Protein AF-M7NTI3-F1 (afdb_monomer_lite)

Structure (mmCIF, N/CA/C/O backbone):
data_AF-M7NTI3-F1
#
_entry.id   AF-M7NTI3-F1
#
loop_
_atom_site.group_PDB
_atom_site.id
_atom_site.type_symbol
_atom_site.label_atom_id
_atom_site.label_alt_id
_atom_site.label_comp_id
_atom_site.label_asym_id
_atom_site.label_entity_id
_atom_site.label_seq_id
_atom_site.pdbx_PDB_ins_code
_atom_site.Cartn_x
_atom_site.Cartn_y
_atom_site.Cartn_z
_atom_site.occupancy
_atom_site.B_iso_or_equiv
_atom_site.auth_seq_id
_atom_site.auth_comp_id
_atom_site.auth_asym_id
_atom_site.auth_atom_id
_atom_site.pdbx_PDB_model_num
ATOM 1 N N . MET A 1 1 ? 13.524 9.974 13.337 1.00 41.81 1 MET A N 1
ATOM 2 C CA . MET A 1 1 ? 12.973 11.257 12.859 1.00 41.81 1 MET A CA 1
ATOM 3 C C . MET A 1 1 ? 11.640 10.919 12.209 1.00 41.81 1 MET A C 1
ATOM 5 O O . MET A 1 1 ? 11.654 10.142 11.266 1.00 41.81 1 MET A O 1
ATOM 9 N N . TYR A 1 2 ? 10.506 11.322 12.789 1.00 46.75 2 TYR A N 1
ATOM 10 C CA . TYR A 1 2 ? 9.198 11.037 12.185 1.00 46.75 2 TYR A CA 1
ATOM 11 C C . TYR A 1 2 ? 9.051 11.904 10.933 1.00 46.75 2 TYR A C 1
ATOM 13 O O . TYR A 1 2 ? 9.221 13.118 11.010 1.00 46.75 2 TYR A O 1
ATOM 21 N N . ASP A 1 3 ? 8.804 11.268 9.790 1.00 66.81 3 ASP A N 1
ATOM 22 C CA . ASP A 1 3 ? 8.514 11.946 8.527 1.00 66.81 3 ASP A CA 1
ATOM 23 C C . ASP A 1 3 ? 7.264 12.816 8.727 1.00 66.81 3 ASP A C 1
ATOM 25 O O . ASP A 1 3 ? 6.235 12.325 9.199 1.00 66.81 3 ASP A O 1
ATOM 29 N N . THR A 1 4 ? 7.343 14.111 8.416 1.00 62.69 4 THR A N 1
ATOM 30 C CA . THR A 1 4 ? 6.239 15.075 8.561 1.00 62.69 4 THR A CA 1
ATOM 31 C C . THR A 1 4 ? 4.948 14.554 7.917 1.00 62.69 4 THR A C 1
ATOM 33 O O . THR A 1 4 ? 3.860 14.771 8.452 1.00 62.69 4 THR A O 1
ATOM 36 N N . ASN A 1 5 ? 5.067 13.765 6.843 1.00 67.50 5 ASN A N 1
ATOM 37 C CA . ASN A 1 5 ? 3.938 13.111 6.182 1.00 67.50 5 ASN A CA 1
ATOM 38 C C . ASN A 1 5 ? 3.216 12.074 7.059 1.00 67.50 5 ASN A C 1
ATOM 40 O O . ASN A 1 5 ? 1.999 11.922 6.951 1.00 67.50 5 ASN A O 1
ATOM 44 N N . GLN A 1 6 ? 3.933 11.356 7.926 1.00 73.69 6 GLN A N 1
ATOM 45 C CA . GLN A 1 6 ? 3.334 10.379 8.839 1.00 73.69 6 GLN A CA 1
ATOM 46 C C . GLN A 1 6 ? 2.561 11.071 9.960 1.00 73.69 6 GLN A C 1
ATOM 48 O O . GLN A 1 6 ? 1.451 10.651 10.276 1.00 73.69 6 GLN A O 1
ATOM 53 N N . THR A 1 7 ? 3.105 12.153 10.523 1.00 74.56 7 THR A N 1
ATOM 54 C CA . THR A 1 7 ? 2.440 12.915 11.591 1.00 74.56 7 THR A CA 1
ATOM 55 C C . THR A 1 7 ? 1.137 13.540 11.097 1.00 74.56 7 THR A C 1
ATOM 57 O O . THR A 1 7 ? 0.111 13.419 11.764 1.00 74.56 7 THR A O 1
ATOM 60 N N . THR A 1 8 ? 1.137 14.145 9.904 1.00 83.38 8 THR A N 1
ATOM 61 C CA . THR A 1 8 ? -0.090 14.689 9.301 1.00 83.38 8 THR A CA 1
ATOM 62 C C . THR A 1 8 ? -1.113 13.588 9.032 1.00 83.38 8 THR A C 1
ATOM 64 O O . THR A 1 8 ? -2.283 13.752 9.366 1.00 83.38 8 THR A O 1
ATOM 67 N N . PHE A 1 9 ? -0.677 12.444 8.495 1.00 86.62 9 PHE A N 1
ATOM 68 C CA . PHE A 1 9 ? -1.573 11.326 8.208 1.00 86.62 9 PHE A CA 1
ATOM 69 C C . PHE A 1 9 ? -2.207 10.735 9.477 1.00 86.62 9 PHE A C 1
ATOM 71 O O . PHE A 1 9 ? -3.407 10.470 9.492 1.00 86.62 9 PHE A O 1
ATOM 78 N N . LEU A 1 10 ? -1.434 10.585 10.556 1.00 86.75 10 LEU A N 1
ATOM 79 C CA . LEU A 1 10 ? -1.939 10.119 11.851 1.00 86.75 10 LEU A CA 1
ATOM 80 C C . LEU A 1 10 ? -3.013 11.057 12.420 1.00 86.75 10 LEU A C 1
ATOM 82 O O . LEU A 1 10 ? -4.065 10.600 12.867 1.00 86.75 10 LEU A O 1
ATOM 86 N N . SER A 1 11 ? -2.794 12.370 12.348 1.00 88.44 11 SER A N 1
ATOM 87 C CA . SER A 1 11 ? -3.805 13.348 12.760 1.00 88.44 11 SER A CA 1
ATOM 88 C C . SER A 1 11 ? -5.088 13.218 11.938 1.00 88.44 11 SER A C 1
ATOM 90 O O . SER A 1 11 ? -6.178 13.237 12.504 1.00 88.44 11 SER A O 1
ATOM 92 N N . THR A 1 12 ? -4.976 13.023 10.619 1.00 90.81 12 THR A N 1
ATOM 93 C CA . THR A 1 12 ? -6.140 12.826 9.746 1.00 90.81 12 THR A CA 1
ATOM 94 C C . THR A 1 12 ? -6.943 11.588 10.140 1.00 90.81 12 THR A C 1
ATOM 96 O O . THR A 1 12 ? -8.154 11.700 10.323 1.00 90.81 12 THR A O 1
ATOM 99 N N . ILE A 1 13 ? -6.309 10.423 10.329 1.00 93.25 13 ILE A N 1
ATOM 100 C CA . ILE A 1 13 ? -7.051 9.187 10.644 1.00 93.25 13 ILE A CA 1
ATOM 101 C C . ILE A 1 13 ? -7.777 9.266 11.996 1.00 93.25 13 ILE A C 1
ATOM 103 O O . ILE A 1 13 ? -8.862 8.702 12.138 1.00 93.25 13 ILE A O 1
ATOM 107 N N . HIS A 1 14 ? -7.247 10.010 12.973 1.00 91.75 14 HIS A N 1
ATOM 108 C CA . HIS A 1 14 ? -7.928 10.213 14.254 1.00 91.75 14 HIS A CA 1
ATOM 109 C C . HIS A 1 14 ? -9.227 11.023 14.125 1.00 91.75 14 HIS A C 1
ATOM 111 O O . HIS A 1 14 ? -10.110 10.876 14.967 1.00 91.75 14 HIS A O 1
ATOM 117 N N . MET A 1 15 ? -9.378 11.830 13.070 1.00 92.75 15 MET A N 1
ATOM 118 C CA . MET A 1 15 ? -10.578 12.641 12.822 1.00 92.75 15 MET A CA 1
ATOM 119 C C . MET A 1 15 ? -11.656 11.918 12.002 1.00 92.75 15 MET A C 1
ATOM 121 O O . MET A 1 15 ? -12.808 12.346 12.002 1.00 92.75 15 MET A O 1
ATOM 125 N N . LEU A 1 16 ? -11.306 10.840 11.296 1.00 94.69 16 LEU A N 1
ATOM 126 C CA . LEU A 1 16 ? -12.248 10.079 10.470 1.00 94.69 16 LEU A CA 1
ATOM 127 C C . LEU A 1 16 ? -13.130 9.168 11.325 1.00 94.69 16 LEU A C 1
ATOM 129 O O . LEU A 1 16 ? -12.685 8.665 12.355 1.00 94.69 16 LEU A O 1
ATOM 133 N N . ASN A 1 17 ? -14.359 8.894 10.886 1.00 94.94 17 ASN A N 1
ATOM 134 C CA . ASN A 1 17 ? -15.214 7.845 11.455 1.00 94.94 17 ASN A CA 1
ATOM 135 C C . ASN A 1 17 ? -14.852 6.445 10.896 1.00 94.94 17 ASN A C 1
ATOM 137 O O . ASN A 1 17 ? -14.022 6.326 9.998 1.00 94.94 17 ASN A O 1
ATOM 141 N N . LEU A 1 18 ? -15.446 5.367 11.429 1.00 94.56 18 LEU A N 1
ATOM 142 C CA . LEU A 1 18 ? -15.111 3.992 11.009 1.00 94.56 18 LEU A CA 1
ATOM 143 C C . LEU A 1 18 ? -15.367 3.726 9.517 1.00 94.56 18 LEU A C 1
ATOM 145 O O . LEU A 1 18 ? -14.533 3.110 8.860 1.00 94.56 18 LEU A O 1
ATOM 149 N N . GLU A 1 19 ? -16.483 4.205 8.971 1.00 95.94 19 GLU A N 1
ATOM 150 C CA . GLU A 1 19 ? -16.813 4.036 7.551 1.00 95.94 19 GLU A CA 1
ATOM 151 C C . GLU A 1 19 ? -15.781 4.733 6.656 1.00 95.94 19 GLU A C 1
ATOM 153 O O . GLU A 1 19 ? -15.270 4.145 5.703 1.00 95.94 19 GLU A O 1
ATOM 158 N N . GLN A 1 20 ? -15.401 5.959 7.017 1.00 97.00 20 GLN A N 1
ATOM 159 C CA . GLN A 1 20 ? -14.366 6.719 6.323 1.00 97.00 20 GLN A CA 1
ATOM 160 C C . GLN A 1 20 ? -13.005 6.014 6.384 1.00 97.00 20 GLN A C 1
ATOM 162 O O . GLN A 1 20 ? -12.319 5.943 5.369 1.00 97.00 20 GLN A O 1
ATOM 167 N N . LEU A 1 21 ? -12.630 5.427 7.526 1.00 96.75 21 LEU A N 1
ATOM 168 C CA . LEU A 1 21 ? -11.391 4.649 7.648 1.00 96.75 21 LEU A CA 1
ATOM 169 C C . LEU A 1 21 ? -11.390 3.413 6.731 1.00 96.75 21 LEU A C 1
ATOM 171 O O . LEU A 1 21 ? -10.387 3.130 6.073 1.00 96.75 21 LEU A O 1
ATOM 175 N N . HIS A 1 22 ? -12.511 2.694 6.635 1.00 96.88 22 HIS A N 1
ATOM 176 C CA . HIS A 1 22 ? -12.640 1.579 5.693 1.00 96.88 22 HIS A CA 1
ATOM 177 C C . HIS A 1 22 ? -12.582 2.042 4.230 1.00 96.88 22 HIS A C 1
ATOM 179 O O . HIS A 1 22 ? -11.940 1.384 3.406 1.00 96.88 22 HIS A O 1
ATOM 185 N N . SER A 1 23 ? -13.194 3.187 3.915 1.00 97.19 23 SER A N 1
ATOM 186 C CA . SER A 1 23 ? -13.116 3.803 2.587 1.00 97.19 23 SER A CA 1
ATOM 187 C C . SER A 1 23 ? -11.669 4.143 2.206 1.00 97.19 23 SER A C 1
ATOM 189 O O . SER A 1 23 ? -11.210 3.758 1.130 1.00 97.19 23 SER A O 1
ATOM 191 N N . GLU A 1 24 ? -10.902 4.746 3.119 1.00 96.44 24 GLU A N 1
ATOM 192 C CA . GLU A 1 24 ? -9.474 5.034 2.919 1.00 96.44 24 GLU A CA 1
ATOM 193 C C . GLU A 1 24 ? -8.654 3.766 2.640 1.00 96.44 24 GLU A C 1
ATOM 195 O O . GLU A 1 24 ? -7.853 3.735 1.703 1.00 96.44 24 GLU A O 1
ATOM 200 N N . ILE A 1 25 ? -8.891 2.676 3.383 1.00 97.75 25 ILE A N 1
ATOM 201 C CA . ILE A 1 25 ? -8.255 1.378 3.096 1.00 97.75 25 ILE A CA 1
ATOM 202 C C . ILE A 1 25 ? -8.606 0.898 1.681 1.00 97.75 25 ILE A C 1
ATOM 204 O O . ILE A 1 25 ? -7.723 0.440 0.950 1.00 97.75 25 ILE A O 1
ATOM 208 N N . SER A 1 26 ? -9.873 0.998 1.272 1.00 98.00 26 SER A N 1
ATOM 209 C CA . SER A 1 26 ? -10.306 0.583 -0.066 1.00 98.00 26 SER A CA 1
ATOM 210 C C . SER A 1 26 ? -9.626 1.403 -1.166 1.00 98.00 26 SER A C 1
ATOM 212 O O . SER A 1 26 ? -9.169 0.840 -2.163 1.00 98.00 26 SER A O 1
ATOM 214 N N . MET A 1 27 ? -9.513 2.720 -0.987 1.00 97.75 27 MET A N 1
ATOM 215 C CA . MET A 1 27 ? -8.832 3.600 -1.941 1.00 97.75 27 MET A CA 1
ATOM 216 C C . MET A 1 27 ? -7.340 3.270 -2.057 1.00 97.75 27 MET A C 1
ATOM 218 O O . MET A 1 27 ? -6.826 3.133 -3.171 1.00 97.75 27 MET A O 1
ATOM 222 N N . LEU A 1 28 ? -6.655 3.074 -0.927 1.00 97.69 28 LEU A N 1
ATOM 223 C CA . LEU A 1 28 ? -5.243 2.686 -0.907 1.00 97.69 28 LEU A CA 1
ATOM 224 C C . LEU A 1 28 ? -5.026 1.333 -1.597 1.00 97.69 28 LEU A C 1
ATOM 226 O O . LEU A 1 28 ? -4.130 1.210 -2.429 1.00 97.69 28 LEU A O 1
ATOM 230 N N . ASN A 1 29 ? -5.875 0.338 -1.331 1.00 98.44 29 ASN A N 1
ATOM 231 C CA . ASN A 1 29 ? -5.791 -0.969 -1.990 1.00 98.44 29 ASN A CA 1
ATOM 232 C C . ASN A 1 29 ? -6.007 -0.884 -3.506 1.00 98.44 29 ASN A C 1
ATOM 234 O O . ASN A 1 29 ? -5.293 -1.542 -4.267 1.00 98.44 29 ASN A O 1
ATOM 238 N N . ASN A 1 30 ? -6.952 -0.057 -3.960 1.00 98.19 30 ASN A N 1
ATOM 239 C CA . ASN A 1 30 ? -7.159 0.175 -5.387 1.00 98.19 30 ASN A CA 1
ATOM 240 C C . ASN A 1 30 ? -5.918 0.808 -6.030 1.00 98.19 30 ASN A C 1
ATOM 242 O O . ASN A 1 30 ? -5.472 0.341 -7.079 1.00 98.19 30 ASN A O 1
ATOM 246 N N . SER A 1 31 ? -5.311 1.806 -5.382 1.00 97.62 31 SER A N 1
ATOM 247 C CA . SER A 1 31 ? -4.072 2.423 -5.868 1.00 97.62 31 SER A CA 1
ATOM 248 C C . SER A 1 31 ? -2.921 1.412 -5.958 1.00 97.62 31 SER A C 1
ATOM 250 O O . SER A 1 31 ? -2.298 1.299 -7.014 1.00 97.62 31 SER A O 1
ATOM 252 N N . ILE A 1 32 ? -2.714 0.591 -4.920 1.00 98.56 32 ILE A N 1
ATOM 253 C CA . ILE A 1 32 ? -1.717 -0.493 -4.927 1.00 98.56 32 ILE A CA 1
ATOM 254 C C . ILE A 1 32 ? -1.963 -1.453 -6.097 1.00 98.56 32 ILE A C 1
ATOM 256 O O . ILE A 1 32 ? -1.025 -1.813 -6.806 1.00 98.56 32 ILE A O 1
ATOM 260 N N . LYS A 1 33 ? -3.216 -1.864 -6.330 1.00 98.62 33 LYS A N 1
ATOM 261 C CA . LYS A 1 33 ? -3.570 -2.771 -7.432 1.00 98.62 33 LYS A CA 1
ATOM 262 C C . LYS A 1 33 ? -3.188 -2.184 -8.793 1.00 98.62 33 LYS A C 1
ATOM 264 O O . LYS A 1 33 ? -2.669 -2.911 -9.640 1.00 98.62 33 LYS A O 1
ATOM 269 N N . HIS A 1 34 ? -3.424 -0.889 -8.999 1.00 98.44 34 HIS A N 1
ATOM 270 C CA . HIS A 1 34 ? -3.032 -0.203 -10.229 1.00 98.44 34 HIS A CA 1
ATOM 271 C C . HIS A 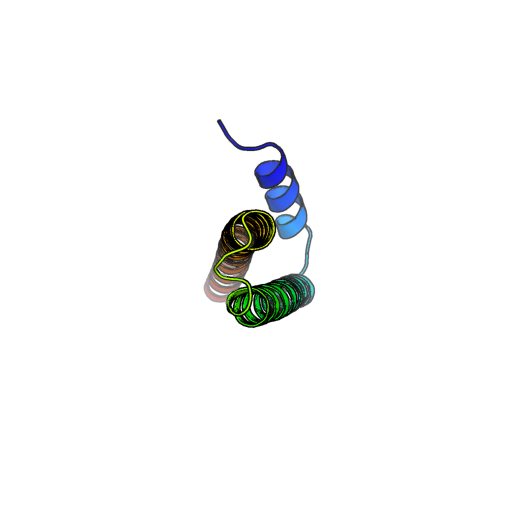1 34 ? -1.509 -0.122 -10.390 1.00 98.44 34 HIS A C 1
ATOM 273 O O . HIS A 1 34 ? -1.014 -0.403 -11.479 1.00 98.44 34 HIS A O 1
ATOM 279 N N . LEU A 1 35 ? -0.763 0.164 -9.320 1.00 98.44 35 LEU A N 1
ATOM 280 C CA . LEU A 1 35 ? 0.705 0.203 -9.354 1.00 98.44 35 LEU A CA 1
ATOM 281 C C . LEU A 1 35 ? 1.314 -1.176 -9.640 1.00 98.44 35 LEU A C 1
ATOM 283 O O . LEU A 1 35 ? 2.194 -1.298 -10.483 1.00 98.44 35 LEU A O 1
ATOM 287 N N . ILE A 1 36 ? 0.801 -2.236 -9.008 1.00 98.56 36 ILE A N 1
ATOM 288 C CA . ILE A 1 36 ? 1.249 -3.614 -9.272 1.00 98.56 36 ILE A CA 1
ATOM 289 C C . ILE A 1 36 ? 0.998 -3.995 -10.733 1.00 98.56 36 ILE A C 1
ATOM 291 O O . ILE A 1 36 ? 1.849 -4.620 -11.368 1.00 98.56 36 ILE A O 1
ATOM 295 N N . ARG A 1 37 ? -0.168 -3.626 -11.274 1.00 98.50 37 ARG A N 1
ATOM 296 C CA . ARG A 1 37 ? -0.482 -3.854 -12.685 1.00 98.50 37 ARG A CA 1
ATOM 297 C C . ARG A 1 37 ? 0.490 -3.100 -13.596 1.00 98.50 37 ARG A C 1
ATOM 299 O O . ARG A 1 37 ? 1.054 -3.734 -14.478 1.00 98.50 37 ARG A O 1
ATOM 306 N N . SER A 1 38 ? 0.717 -1.812 -13.337 1.00 97.94 38 SER A N 1
ATOM 307 C CA . SER A 1 38 ? 1.680 -0.987 -14.079 1.00 97.94 38 SER A CA 1
ATOM 308 C C . SER A 1 38 ? 3.080 -1.608 -14.059 1.00 97.94 38 SER A C 1
ATOM 310 O O . SER A 1 38 ? 3.676 -1.820 -15.107 1.00 97.94 38 SER A O 1
ATOM 312 N N . ASN A 1 39 ? 3.566 -2.046 -12.893 1.00 98.19 39 ASN A N 1
ATOM 313 C CA . ASN A 1 39 ? 4.865 -2.717 -12.788 1.00 98.19 39 ASN A CA 1
ATOM 314 C C . ASN A 1 39 ? 4.933 -3.993 -13.632 1.00 98.19 39 ASN A C 1
ATOM 316 O O . ASN A 1 39 ? 5.961 -4.278 -14.236 1.00 98.19 39 ASN A O 1
ATOM 320 N N . ASN A 1 40 ? 3.854 -4.777 -13.687 1.00 98.12 40 ASN A N 1
ATOM 321 C CA . ASN A 1 40 ? 3.816 -5.968 -14.532 1.00 98.12 40 ASN A CA 1
ATOM 322 C C . ASN A 1 40 ? 3.796 -5.630 -16.027 1.00 98.12 40 ASN A C 1
ATOM 324 O O . ASN A 1 40 ? 4.402 -6.360 -16.804 1.00 98.12 40 ASN A O 1
ATOM 328 N N . GLU A 1 41 ? 3.136 -4.540 -16.419 1.00 98.06 41 GLU A N 1
ATOM 329 C CA . GLU A 1 41 ? 3.150 -4.033 -17.795 1.00 98.06 41 GLU A CA 1
ATOM 330 C C . GLU A 1 41 ? 4.547 -3.505 -18.170 1.00 98.06 41 GLU A C 1
ATOM 332 O O . GLU A 1 41 ? 5.017 -3.770 -19.270 1.00 98.06 41 GLU A O 1
ATOM 337 N N . LEU A 1 42 ? 5.260 -2.857 -17.242 1.00 97.31 42 LEU A N 1
ATOM 338 C CA . LEU A 1 42 ? 6.609 -2.320 -17.464 1.00 97.31 42 LEU A CA 1
ATOM 339 C C . LEU A 1 42 ? 7.702 -3.389 -17.576 1.00 97.31 42 LEU A C 1
ATOM 341 O O . LEU A 1 42 ? 8.721 -3.156 -18.220 1.00 97.31 42 LEU A O 1
ATOM 345 N N . LYS A 1 43 ? 7.487 -4.586 -17.018 1.00 95.31 43 LYS A N 1
ATOM 346 C CA . LYS A 1 43 ? 8.443 -5.706 -17.104 1.00 95.31 43 LYS A CA 1
ATOM 347 C C . LYS A 1 43 ? 8.739 -6.169 -18.531 1.00 95.31 43 LYS A C 1
ATOM 349 O O . LYS A 1 43 ? 9.675 -6.935 -18.707 1.00 95.31 43 LYS A O 1
ATOM 354 N N . VAL A 1 44 ? 7.969 -5.749 -19.537 1.00 96.75 44 VAL A N 1
ATOM 355 C CA . VAL A 1 44 ? 8.281 -6.052 -20.945 1.00 96.75 44 VAL A CA 1
ATOM 356 C C . VAL A 1 44 ? 9.451 -5.218 -21.484 1.00 96.75 44 VAL A C 1
ATOM 358 O O . VAL A 1 44 ? 10.029 -5.581 -22.501 1.00 96.75 44 VAL A O 1
ATOM 361 N N . TYR A 1 45 ? 9.821 -4.132 -20.799 1.00 96.38 45 TYR A N 1
ATOM 362 C CA . TYR A 1 45 ? 10.888 -3.206 -21.182 1.00 96.38 45 TYR A CA 1
ATOM 363 C C . TYR A 1 45 ? 12.170 -3.462 -20.367 1.00 96.38 45 TYR A C 1
ATOM 365 O O . TYR A 1 45 ? 12.736 -2.549 -19.778 1.00 96.38 45 TYR A O 1
ATOM 373 N N . THR A 1 46 ? 12.630 -4.716 -20.283 1.00 85.50 46 THR A N 1
ATOM 374 C CA . THR A 1 46 ? 13.749 -5.113 -19.397 1.00 85.50 46 THR A CA 1
ATOM 375 C C . THR A 1 46 ? 15.101 -4.487 -19.738 1.00 85.50 46 THR A C 1
ATOM 377 O O . THR A 1 46 ? 16.000 -4.507 -18.906 1.00 85.50 46 THR A O 1
ATOM 380 N N . GLU A 1 47 ? 15.272 -3.982 -20.958 1.00 93.00 47 GLU A N 1
ATOM 381 C CA . GLU A 1 47 ? 16.518 -3.352 -21.421 1.00 93.00 47 GLU A CA 1
ATOM 382 C C . GLU A 1 47 ? 16.521 -1.830 -21.219 1.00 93.00 47 GLU A C 1
ATOM 384 O O . GLU A 1 47 ? 17.525 -1.169 -21.473 1.00 93.00 47 GLU A O 1
ATOM 389 N N . GLU A 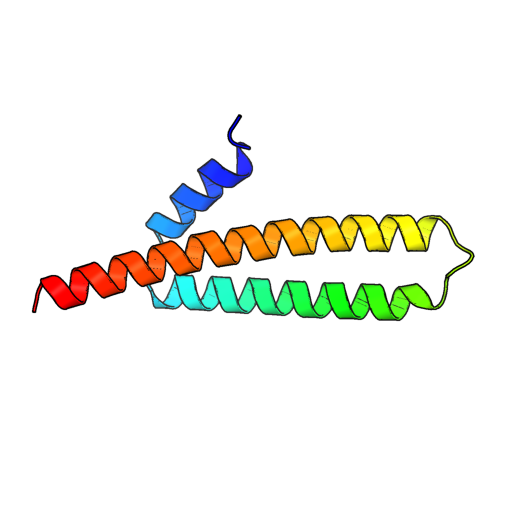1 48 ? 15.405 -1.273 -20.751 1.00 96.62 48 GLU A N 1
ATOM 390 C CA . GLU A 1 48 ? 15.181 0.160 -20.651 1.00 96.62 48 GLU A CA 1
ATOM 391 C C . GLU A 1 48 ? 15.385 0.653 -19.206 1.00 96.62 48 GLU A C 1
ATOM 393 O O . GLU A 1 48 ? 14.563 0.353 -18.334 1.00 96.62 48 GLU A O 1
ATOM 398 N N . PRO A 1 49 ? 16.420 1.467 -18.915 1.00 94.94 49 PRO A N 1
ATOM 399 C CA . PRO A 1 49 ? 16.689 1.937 -17.552 1.00 94.94 49 PRO A CA 1
ATOM 400 C C . PRO A 1 49 ? 15.537 2.741 -16.934 1.00 94.94 49 PRO A C 1
ATOM 402 O O . PRO A 1 49 ? 15.288 2.655 -15.734 1.00 94.94 49 PRO A O 1
ATOM 405 N N . TRP A 1 50 ? 14.792 3.489 -17.757 1.00 96.75 50 TRP A N 1
ATOM 406 C CA . TRP A 1 50 ? 13.635 4.262 -17.296 1.00 96.75 50 TRP A CA 1
ATOM 407 C C . TRP A 1 50 ? 12.503 3.360 -16.784 1.00 96.75 50 TRP A C 1
ATOM 409 O O . TRP A 1 50 ? 11.751 3.759 -15.892 1.00 96.75 50 TRP A O 1
ATOM 419 N N . ALA A 1 51 ? 12.370 2.142 -17.321 1.00 97.25 51 ALA A N 1
ATOM 420 C CA . ALA A 1 51 ? 11.347 1.199 -16.891 1.00 97.25 51 ALA A CA 1
ATOM 421 C C . ALA A 1 51 ? 11.692 0.616 -15.514 1.00 97.25 51 ALA A C 1
ATOM 423 O O . ALA A 1 51 ? 10.819 0.537 -14.649 1.00 97.25 51 ALA A O 1
ATOM 424 N N . GLU A 1 52 ? 12.964 0.274 -15.284 1.00 95.88 52 GLU A N 1
ATOM 425 C CA . GLU A 1 52 ? 13.459 -0.171 -13.975 1.00 95.88 52 GLU A CA 1
ATOM 426 C C . GLU A 1 52 ? 13.294 0.923 -12.908 1.00 95.88 52 GLU A C 1
ATOM 428 O O . GLU A 1 52 ? 12.769 0.656 -11.823 1.00 95.88 52 GLU A O 1
ATOM 433 N N . GLU A 1 53 ? 13.669 2.163 -13.231 1.00 96.94 53 GLU A N 1
ATOM 434 C CA . GLU A 1 53 ? 13.506 3.311 -12.333 1.00 96.94 53 GLU A CA 1
ATOM 435 C C . GLU A 1 53 ? 12.030 3.538 -11.976 1.00 96.94 53 GLU A C 1
ATOM 437 O O . GLU A 1 53 ? 11.682 3.613 -10.796 1.00 96.94 53 GLU A O 1
ATOM 442 N N . THR A 1 54 ? 11.139 3.516 -12.971 1.00 97.81 54 THR A N 1
ATOM 443 C CA . THR A 1 54 ? 9.692 3.674 -12.753 1.00 97.81 54 THR A CA 1
ATOM 444 C C . THR A 1 54 ? 9.119 2.554 -11.874 1.00 97.81 54 THR A C 1
ATOM 446 O O 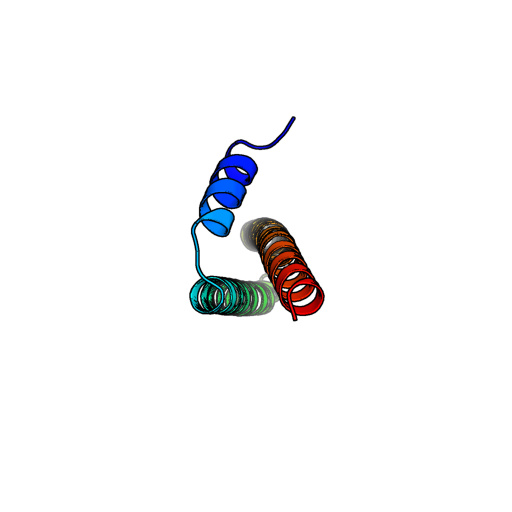. THR A 1 54 ? 8.297 2.807 -10.989 1.00 97.81 54 THR A O 1
ATOM 449 N N . ILE A 1 55 ? 9.545 1.300 -12.080 1.00 98.00 55 ILE A N 1
ATOM 450 C CA . ILE A 1 55 ? 9.123 0.165 -11.240 1.00 98.00 55 ILE A CA 1
ATOM 451 C C . ILE A 1 55 ? 9.549 0.395 -9.789 1.00 98.00 55 ILE A C 1
ATOM 453 O O . ILE A 1 55 ? 8.731 0.215 -8.882 1.00 98.00 55 ILE A O 1
ATOM 457 N N . LYS A 1 56 ? 10.795 0.823 -9.569 1.00 97.44 56 LYS A N 1
ATOM 458 C CA . LYS A 1 56 ? 11.332 1.096 -8.234 1.00 97.44 56 LYS A CA 1
ATOM 459 C C . LYS A 1 56 ? 10.559 2.215 -7.534 1.00 97.44 56 LYS A C 1
ATOM 461 O O . LYS A 1 56 ? 10.164 2.057 -6.379 1.00 97.44 56 LYS A O 1
ATOM 466 N N . GLU A 1 57 ? 10.272 3.312 -8.229 1.00 97.69 57 GLU A N 1
ATOM 467 C CA . GLU A 1 57 ? 9.457 4.406 -7.690 1.00 97.69 57 GLU A CA 1
ATOM 468 C C . GLU A 1 57 ? 8.048 3.934 -7.298 1.00 97.69 57 GLU A C 1
ATOM 470 O O . GLU A 1 57 ? 7.557 4.238 -6.202 1.00 97.69 57 GLU A O 1
ATOM 475 N N . ASN A 1 58 ? 7.408 3.128 -8.150 1.00 98.06 58 ASN A N 1
ATOM 476 C CA . ASN A 1 58 ? 6.105 2.533 -7.859 1.00 98.06 58 ASN A CA 1
ATOM 477 C C . ASN A 1 58 ? 6.155 1.617 -6.627 1.00 98.06 58 ASN A C 1
ATOM 479 O O . ASN A 1 58 ? 5.238 1.645 -5.801 1.00 98.06 58 ASN A O 1
ATOM 483 N N . GLU A 1 59 ? 7.214 0.821 -6.465 1.00 98.19 59 GLU A N 1
ATOM 484 C CA . GLU A 1 59 ? 7.408 -0.045 -5.297 1.00 98.19 59 GLU A CA 1
ATOM 485 C C . GLU A 1 59 ? 7.543 0.754 -3.996 1.00 98.19 59 GLU A C 1
ATOM 487 O O . GLU A 1 59 ? 6.946 0.384 -2.977 1.00 98.19 59 GLU A O 1
ATOM 492 N N . GLU A 1 60 ? 8.234 1.894 -4.025 1.00 97.50 60 GLU A N 1
ATOM 493 C CA . GLU A 1 60 ? 8.296 2.794 -2.874 1.00 97.50 60 GLU A CA 1
ATOM 494 C C . GLU A 1 60 ? 6.924 3.389 -2.530 1.00 97.50 60 GLU A C 1
ATOM 496 O O . GLU A 1 60 ? 6.551 3.470 -1.352 1.00 97.50 60 GLU A O 1
ATOM 501 N N . VAL A 1 61 ? 6.136 3.783 -3.538 1.00 96.81 61 VAL A N 1
ATOM 502 C CA . VAL A 1 61 ? 4.759 4.257 -3.327 1.00 96.81 61 VAL A CA 1
ATOM 503 C C . VAL A 1 61 ? 3.905 3.148 -2.709 1.00 96.81 61 VAL A C 1
ATOM 505 O O . VAL A 1 61 ? 3.210 3.405 -1.720 1.00 96.81 61 VAL A O 1
ATOM 508 N N . ILE A 1 62 ? 3.995 1.915 -3.217 1.00 97.88 62 ILE A N 1
ATOM 509 C CA . ILE A 1 62 ? 3.291 0.749 -2.662 1.00 97.88 62 ILE A CA 1
ATOM 510 C C . ILE A 1 62 ? 3.666 0.549 -1.189 1.00 97.88 62 ILE A C 1
ATOM 512 O O . ILE A 1 62 ? 2.781 0.352 -0.352 1.00 97.88 62 ILE A O 1
ATOM 516 N N . LEU A 1 63 ? 4.953 0.620 -0.837 1.00 97.12 63 LEU A N 1
ATOM 517 C CA . LEU A 1 63 ? 5.410 0.453 0.545 1.00 97.12 63 LEU A CA 1
ATOM 518 C C . LEU A 1 63 ? 4.846 1.544 1.470 1.00 97.12 63 LEU A C 1
ATOM 520 O O . LEU A 1 63 ? 4.354 1.247 2.568 1.00 97.12 63 LEU A O 1
ATOM 524 N N . ARG A 1 64 ? 4.852 2.803 1.015 1.00 95.31 64 ARG A N 1
ATOM 525 C CA . ARG A 1 64 ? 4.253 3.927 1.753 1.00 95.31 64 ARG A CA 1
ATOM 526 C C . ARG A 1 64 ? 2.747 3.729 1.948 1.00 95.31 64 ARG A C 1
ATOM 528 O O . ARG A 1 64 ? 2.242 3.939 3.049 1.00 95.31 64 ARG A O 1
ATOM 535 N N . GLN A 1 65 ? 2.027 3.279 0.922 1.00 96.00 65 GLN A N 1
ATOM 536 C CA . GLN A 1 65 ? 0.586 3.015 1.008 1.00 96.00 65 GLN A CA 1
ATOM 537 C C . GLN A 1 65 ? 0.262 1.837 1.938 1.00 96.00 65 GLN A C 1
ATOM 539 O O . GLN A 1 65 ? -0.643 1.948 2.763 1.00 96.00 65 GLN A O 1
ATOM 544 N N . LYS A 1 66 ? 1.042 0.749 1.900 1.00 97.50 66 LYS A N 1
ATOM 545 C CA . LYS A 1 66 ? 0.911 -0.370 2.852 1.00 97.50 66 LYS A CA 1
ATOM 546 C C . LYS A 1 66 ? 1.134 0.076 4.297 1.00 97.50 66 LYS A C 1
ATOM 548 O O . LYS A 1 66 ? 0.393 -0.330 5.188 1.00 97.50 66 LYS A O 1
ATOM 553 N N . THR A 1 67 ? 2.106 0.959 4.524 1.00 95.81 67 THR A N 1
ATOM 554 C CA . THR A 1 67 ? 2.347 1.553 5.849 1.00 95.81 67 THR A CA 1
ATOM 555 C C . THR A 1 67 ? 1.126 2.337 6.337 1.00 95.81 67 THR A C 1
ATOM 557 O O . THR A 1 67 ? 0.696 2.160 7.477 1.00 95.81 67 THR A O 1
ATOM 560 N N . LYS A 1 68 ? 0.513 3.146 5.461 1.00 95.75 68 LYS A N 1
ATOM 561 C CA . LYS A 1 68 ? -0.724 3.885 5.763 1.00 95.75 68 LYS A CA 1
ATOM 562 C C . LYS A 1 68 ? -1.895 2.957 6.102 1.00 95.75 68 LYS A C 1
ATOM 564 O O . LYS A 1 68 ? -2.575 3.196 7.097 1.00 95.75 68 LYS A O 1
ATOM 569 N N . ILE A 1 69 ? -2.086 1.871 5.347 1.00 97.19 69 ILE A N 1
ATOM 570 C CA . ILE A 1 69 ? -3.097 0.843 5.660 1.00 97.19 69 ILE A CA 1
ATOM 571 C C . ILE A 1 69 ? -2.862 0.263 7.060 1.00 97.19 69 ILE A C 1
ATOM 573 O O . ILE A 1 69 ? -3.810 0.121 7.832 1.00 97.19 69 ILE A O 1
ATOM 577 N N . GLY A 1 70 ? -1.608 -0.026 7.418 1.00 96.06 70 GLY A N 1
ATOM 578 C CA . GLY A 1 70 ? -1.258 -0.515 8.753 1.00 96.06 70 GLY A CA 1
ATOM 579 C C . GLY A 1 70 ? -1.614 0.473 9.870 1.00 96.06 70 GLY A C 1
ATOM 580 O O . GLY A 1 70 ? -2.103 0.059 10.918 1.00 96.06 70 GLY A O 1
ATOM 581 N N . MET A 1 71 ? -1.421 1.776 9.649 1.00 95.38 71 MET A N 1
ATOM 582 C CA . MET A 1 71 ? -1.821 2.818 10.606 1.00 95.38 71 MET A CA 1
ATOM 583 C C . MET A 1 71 ? -3.344 2.891 10.770 1.00 95.38 71 MET A C 1
ATOM 585 O O . MET A 1 71 ? -3.828 2.918 11.900 1.00 95.38 71 MET A O 1
ATOM 589 N N . ILE A 1 72 ? -4.097 2.862 9.664 1.00 96.75 72 ILE A N 1
ATOM 590 C CA . ILE A 1 72 ? -5.567 2.869 9.707 1.00 96.75 72 ILE A CA 1
ATOM 591 C C . ILE A 1 72 ? -6.095 1.616 10.417 1.00 96.75 72 ILE A C 1
ATOM 593 O O . ILE A 1 72 ? -6.970 1.718 11.272 1.00 96.75 72 ILE A O 1
ATOM 597 N N . SER A 1 73 ? -5.543 0.441 10.103 1.00 96.94 73 SER A N 1
ATOM 598 C CA . SER A 1 73 ? -5.991 -0.834 10.682 1.00 96.94 73 SER A CA 1
ATOM 599 C C . SER A 1 73 ? -5.834 -0.845 12.204 1.00 96.94 73 SER A C 1
ATOM 601 O O . SER A 1 73 ? -6.776 -1.192 12.911 1.00 96.94 73 SER A O 1
ATOM 603 N N . LYS A 1 74 ? -4.700 -0.348 12.719 1.00 95.69 74 LYS A N 1
ATOM 604 C CA . LYS A 1 74 ? -4.473 -0.196 14.167 1.00 95.69 74 LYS A CA 1
ATOM 605 C C . LYS A 1 74 ? -5.478 0.744 14.832 1.00 95.69 74 LYS A C 1
ATOM 607 O O . LYS A 1 74 ? -5.904 0.494 15.957 1.00 95.69 74 LYS A O 1
ATOM 612 N N . GLU A 1 75 ? -5.853 1.832 14.162 1.00 95.62 75 GLU A N 1
ATOM 613 C CA . GLU A 1 75 ? -6.854 2.765 14.687 1.00 95.62 75 GLU A CA 1
ATOM 614 C C . GLU A 1 75 ? -8.253 2.128 14.728 1.00 95.62 75 GLU A C 1
ATOM 616 O O . GLU A 1 75 ? -8.973 2.296 15.712 1.00 95.62 75 GLU A O 1
ATOM 621 N N . ILE A 1 76 ? -8.626 1.345 13.710 1.00 96.25 76 ILE A N 1
ATOM 622 C CA . ILE A 1 76 ? -9.883 0.582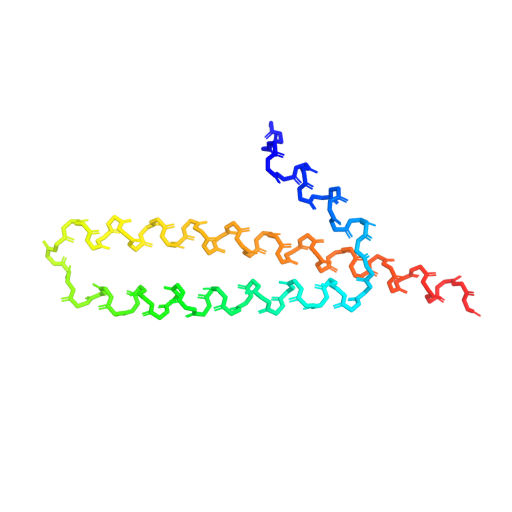 13.703 1.00 96.25 76 ILE A CA 1
ATOM 623 C C . ILE A 1 76 ? -9.895 -0.446 14.845 1.00 96.25 76 ILE A C 1
ATOM 625 O O . ILE A 1 76 ? -10.852 -0.485 15.619 1.00 96.25 76 ILE A O 1
ATOM 629 N N . GLU A 1 77 ? -8.829 -1.237 14.990 1.00 95.81 77 GLU A N 1
ATOM 630 C CA . GLU A 1 77 ? -8.682 -2.230 16.065 1.00 95.81 77 GLU A CA 1
ATOM 631 C C . GLU A 1 77 ? -8.824 -1.588 17.450 1.00 95.81 77 GLU A C 1
ATOM 633 O O . GLU A 1 77 ? -9.604 -2.060 18.280 1.00 95.81 77 GLU A O 1
ATOM 638 N N . LYS A 1 78 ? -8.138 -0.462 17.679 1.00 94.62 78 LYS A N 1
ATOM 639 C CA . LYS A 1 78 ? -8.235 0.312 18.922 1.00 94.62 78 LYS A CA 1
ATOM 640 C C . LYS A 1 78 ? -9.676 0.730 19.221 1.00 94.62 78 LYS A C 1
ATOM 642 O O . LYS A 1 78 ? -10.121 0.618 20.362 1.00 94.62 78 LYS A O 1
ATOM 647 N N . ARG A 1 79 ? -10.411 1.224 18.222 1.00 94.12 79 ARG A N 1
ATOM 648 C CA . ARG A 1 79 ? -11.803 1.674 18.396 1.00 94.12 79 ARG A CA 1
ATOM 649 C C . ARG A 1 79 ? -12.753 0.521 18.691 1.00 94.12 79 ARG A C 1
ATOM 651 O O . ARG A 1 79 ? -13.619 0.671 19.548 1.00 94.12 79 ARG A O 1
ATOM 658 N N . ASN A 1 80 ? -12.570 -0.617 18.027 1.00 92.81 80 ASN A N 1
ATOM 659 C CA . ASN A 1 80 ? -13.365 -1.815 18.289 1.00 92.81 80 ASN A CA 1
ATOM 660 C C . ASN A 1 80 ? -13.129 -2.326 19.717 1.00 92.81 80 ASN A C 1
ATOM 662 O O . ASN A 1 80 ? -14.088 -2.507 20.460 1.00 92.81 80 ASN A O 1
ATOM 666 N N . ALA A 1 81 ? -11.868 -2.409 20.156 1.00 91.38 81 ALA A N 1
ATOM 667 C CA . ALA A 1 81 ? -11.537 -2.819 21.521 1.00 91.38 81 ALA A CA 1
ATOM 668 C C . ALA A 1 81 ? -12.134 -1.887 22.596 1.00 91.38 81 ALA A C 1
ATOM 670 O O . ALA A 1 81 ? -12.545 -2.343 23.661 1.00 91.38 81 ALA A O 1
ATOM 671 N N . LEU A 1 82 ? -12.204 -0.575 22.343 1.00 88.12 82 LEU A N 1
ATOM 672 C CA . LEU A 1 82 ? -12.848 0.371 23.266 1.00 88.12 82 LEU A CA 1
ATOM 673 C C . LEU A 1 82 ? -14.367 0.177 23.339 1.00 88.12 82 LEU A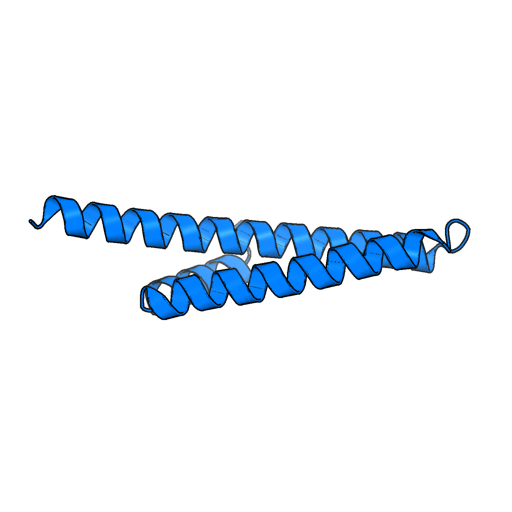 C 1
ATOM 675 O O . LEU A 1 82 ? -14.945 0.310 24.418 1.00 88.12 82 LEU A O 1
ATOM 679 N N . LYS A 1 83 ? -15.011 -0.146 22.213 1.00 85.25 83 LYS A N 1
ATOM 680 C CA . LYS A 1 83 ? -16.450 -0.426 22.162 1.00 85.25 83 LYS A CA 1
ATOM 681 C C . LYS A 1 83 ? -16.802 -1.691 22.950 1.00 85.25 83 LYS A C 1
ATOM 683 O O . LYS A 1 83 ? -17.752 -1.669 23.728 1.00 85.25 83 LYS A O 1
ATOM 688 N N . ASP A 1 84 ? -16.004 -2.743 22.798 1.00 78.88 84 ASP A N 1
ATOM 689 C CA . ASP A 1 84 ? -16.239 -4.032 23.458 1.00 78.88 84 ASP A CA 1
ATOM 690 C C . ASP A 1 84 ? -16.054 -3.947 24.982 1.00 78.88 84 ASP A C 1
ATOM 692 O O . ASP A 1 84 ? -16.784 -4.589 25.724 1.00 78.88 84 ASP A O 1
ATOM 696 N N . ASN A 1 85 ? -15.141 -3.095 25.466 1.00 69.81 85 ASN A N 1
ATOM 697 C CA . ASN A 1 85 ? -14.939 -2.848 26.902 1.00 69.81 85 ASN A CA 1
ATOM 698 C C . ASN A 1 85 ? -15.958 -1.873 27.528 1.00 69.81 85 ASN A C 1
ATOM 700 O O . ASN A 1 85 ? -15.913 -1.635 28.734 1.00 69.81 85 ASN A O 1
ATOM 704 N N . SER A 1 86 ? -16.825 -1.260 26.716 1.00 65.69 86 SER A N 1
ATOM 705 C CA . SER A 1 86 ? -17.854 -0.307 27.165 1.00 65.69 86 SER A CA 1
ATOM 706 C C . SER A 1 86 ? -19.267 -0.911 27.178 1.00 65.69 86 SER A C 1
ATOM 708 O O . SER A 1 86 ? -20.229 -0.178 27.412 1.00 65.69 86 SER A O 1
ATOM 710 N N . THR A 1 87 ? -19.391 -2.212 26.890 1.00 51.91 87 THR A N 1
ATOM 711 C CA . THR A 1 87 ? -20.647 -2.982 26.836 1.00 51.91 87 THR A CA 1
ATOM 712 C C . THR A 1 87 ? -20.661 -4.018 27.952 1.00 51.91 87 THR A C 1
ATOM 714 O O . THR A 1 87 ? -21.742 -4.215 28.549 1.00 51.91 87 THR A O 1
#

pLDDT: mean 91.48, std 11.78, range [41.81, 98.62]

Sequence (87 aa):
MYDTNQTTFLSTIHMLNLEQLHSEISMLNNSIKHLIRSNNELKVYTEEPWAEETIKENEEVILRQKTKIGMISKEIEKRNALKDNST

Organism: Pneumocystis murina (strain B123) (NCBI:txid1069680)

Radius of gyration: 16.87 Å; chains: 1; bounding box: 37×21×49 Å

Secondary structure (DSSP, 8-state):
---HHHHHHHHHHHHS-HHHHHHHHHHHHHHHHHHHHHHHHHTT-TT-HHHHHHHHHHHHHHHHHHHHHHHHHHHHHHHHHHHHTT-

Foldseek 3Di:
DDDPVVVVLLVVLVPDDPVVLVVLLVVLVVLLVVLVVLLVVLVVVVVDVVSVVSNVVSVVSNVVSVVSNVSSVVVNVVVVVVVVVVD

InterPro domains:
  IPR038966 Translation machinery-associated protein 17 [PTHR40422] (7-81)
  IPR060113 TMA17, alpha-helical dom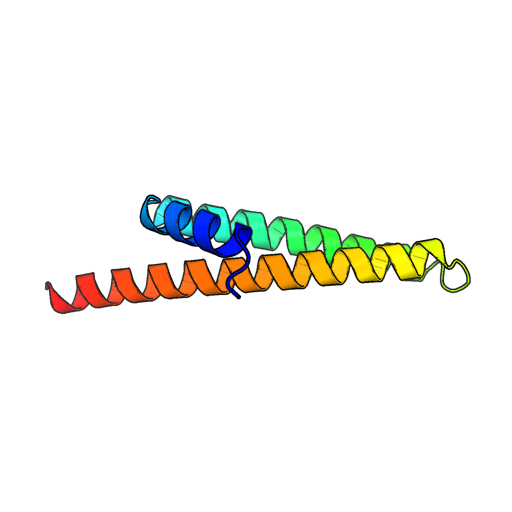ain [PF26729] (7-79)